Protein AF-A0A3M1M663-F1 (afdb_monomer)

pLDDT: mean 88.61, std 13.78, range [48.44, 98.69]

Mean predicted aligned error: 4.99 Å

Secondary structure (DSSP, 8-state):
--HHHHHHHHHHHHHHHHHHHHHHHHTT-HHHHHHHHHHHHHHHHHHHHHHTTPPPPS-S--GGGGT--

Nearest PDB structures (foldseek):
  6tz5-assembly1_AA  TM=9.712E-01  e=1.079E+00  Homo sapiens
  9eom-assembly1_A-2  TM=9.684E-01  e=2.845E+00  Synechocystis sp. PCC 6803
  9eom-assembly1_A-4  TM=9.684E-01  e=2.845E+00  Synechocystis sp. PCC 6803
  9eom-assembly1_A-6  TM=9.684E-01  e=2.845E+00  Synechocystis sp. PCC 6803
  9eom-assembly1_A-8  TM=9.684E-01  e=2.845E+00  Synechocystis sp. PCC 6803

Foldseek 3Di:
DALQVLLVVLQVVLVVLVVVLVVCVVVVVNVSNVVSVQSSVVSNVSSVCSVVVHHQDPDPDSVVVVVVD

Radius of gyration: 13.14 Å; Cα contacts (8 Å, |Δi|>4): 65; chains: 1; bounding box: 25×25×36 Å

Solvent-accessible surface area (backbone atoms only — not comparable to full-atom values): 3796 Å² total; per-residue (Å²): 132,52,48,59,59,50,16,51,53,28,44,53,52,23,55,57,40,46,56,50,20,53,52,25,48,78,69,69,39,53,72,57,17,52,56,37,46,53,52,26,51,52,28,45,49,49,16,53,37,17,64,75,70,41,83,75,71,100,57,95,70,63,71,61,70,66,73,82,113

Structure (mmCIF, N/CA/C/O backbone):
data_AF-A0A3M1M663-F1
#
_entry.id   AF-A0A3M1M663-F1
#
loop_
_atom_site.group_PDB
_atom_site.id
_atom_site.type_symbol
_atom_site.label_atom_id
_atom_site.label_alt_id
_atom_site.label_comp_id
_atom_site.label_asym_id
_atom_site.label_entity_id
_atom_site.label_seq_id
_atom_site.pdbx_PDB_ins_code
_atom_site.Cartn_x
_atom_site.Cartn_y
_atom_site.Cartn_z
_atom_site.occupancy
_atom_site.B_iso_or_equiv
_atom_site.auth_seq_id
_atom_site.auth_comp_id
_atom_site.auth_asym_id
_atom_site.auth_atom_id
_atom_site.pdbx_PDB_model_num
ATOM 1 N N . MET A 1 1 ? -1.157 8.331 19.103 1.00 69.69 1 MET A N 1
ATOM 2 C CA . MET A 1 1 ? -1.834 8.456 17.801 1.00 69.69 1 MET A CA 1
ATOM 3 C C . MET A 1 1 ? -3.158 7.722 17.874 1.00 69.69 1 MET A C 1
ATOM 5 O O . MET A 1 1 ? -3.189 6.625 18.421 1.00 69.69 1 MET A O 1
ATOM 9 N N . THR A 1 2 ? -4.236 8.322 17.383 1.00 89.81 2 THR A N 1
ATOM 10 C CA . THR A 1 2 ? -5.551 7.686 17.257 1.00 89.81 2 THR A CA 1
ATOM 11 C C . THR A 1 2 ? -5.570 6.720 16.069 1.00 89.81 2 THR A C 1
ATOM 13 O O . THR A 1 2 ? -4.729 6.790 15.171 1.00 89.81 2 THR A O 1
ATOM 16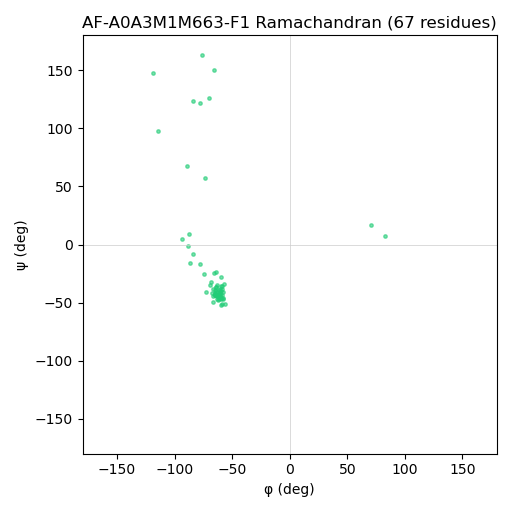 N N . ASN A 1 3 ? -6.554 5.821 16.0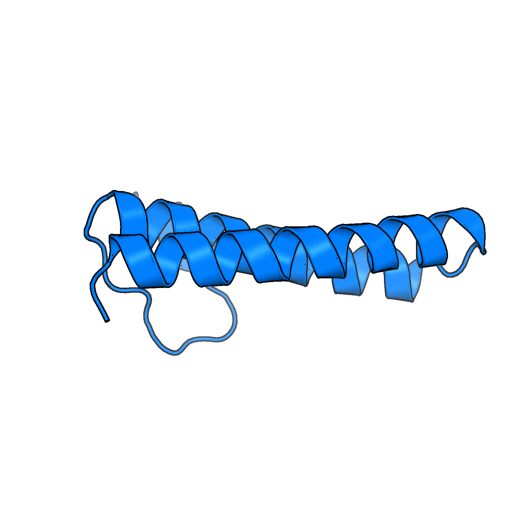34 1.00 88.75 3 ASN A N 1
ATOM 17 C CA . ASN A 1 3 ? -6.780 4.944 14.884 1.00 88.75 3 ASN A CA 1
ATOM 18 C C . ASN A 1 3 ? -7.001 5.731 13.576 1.00 88.75 3 ASN A C 1
ATOM 20 O O . ASN A 1 3 ? -6.536 5.305 12.522 1.00 88.75 3 ASN A O 1
ATOM 24 N N . HIS A 1 4 ? -7.627 6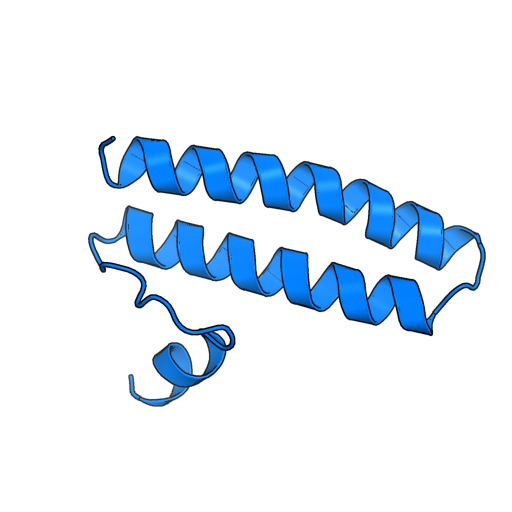.908 13.657 1.00 92.25 4 HIS A N 1
ATOM 25 C CA . HIS A 1 4 ? -7.808 7.801 12.514 1.00 92.25 4 HIS A CA 1
ATOM 26 C C . HIS A 1 4 ? -6.470 8.364 12.011 1.00 92.25 4 HIS A C 1
ATOM 28 O O . HIS A 1 4 ? -6.159 8.244 10.831 1.00 92.25 4 HIS A O 1
ATOM 34 N N . GLU A 1 5 ? -5.640 8.900 12.910 1.00 94.06 5 GLU A N 1
ATOM 35 C CA . GLU A 1 5 ? -4.316 9.446 12.562 1.00 94.06 5 GLU A CA 1
ATOM 36 C C . GLU A 1 5 ? -3.399 8.369 11.955 1.00 94.06 5 GLU A C 1
ATOM 38 O O . GLU A 1 5 ? -2.653 8.620 11.008 1.00 94.06 5 GLU A O 1
ATOM 43 N N . MET A 1 6 ? -3.463 7.139 12.479 1.00 93.12 6 MET A N 1
ATOM 44 C CA . MET A 1 6 ? -2.727 5.999 11.923 1.00 93.12 6 MET A CA 1
ATOM 45 C C . MET A 1 6 ? -3.218 5.638 10.518 1.00 93.12 6 MET A C 1
ATOM 47 O O . MET A 1 6 ? -2.401 5.386 9.634 1.00 93.12 6 MET A O 1
ATOM 51 N N . ALA A 1 7 ? -4.534 5.625 10.297 1.00 94.81 7 ALA A N 1
ATOM 52 C CA . ALA A 1 7 ? -5.101 5.345 8.985 1.00 94.81 7 ALA A CA 1
ATOM 53 C C . ALA A 1 7 ? -4.705 6.396 7.943 1.00 94.81 7 ALA A C 1
ATOM 55 O O . ALA A 1 7 ? -4.302 6.042 6.836 1.00 94.81 7 ALA A O 1
ATOM 56 N N . GLU A 1 8 ? -4.760 7.679 8.303 1.00 96.44 8 GLU A N 1
ATOM 57 C CA . GLU A 1 8 ? -4.316 8.770 7.433 1.00 96.44 8 GLU A CA 1
ATOM 58 C C . GLU A 1 8 ? -2.833 8.648 7.085 1.00 96.44 8 GLU A C 1
ATOM 60 O O . GLU A 1 8 ? -2.465 8.788 5.919 1.00 96.44 8 GLU A O 1
ATOM 65 N N . SER A 1 9 ? -1.990 8.313 8.066 1.00 96.44 9 SER A N 1
ATOM 66 C CA . SER A 1 9 ? -0.560 8.076 7.844 1.00 96.44 9 SER A CA 1
ATOM 67 C C . SER A 1 9 ? -0.306 6.926 6.865 1.00 96.44 9 SER A C 1
ATOM 69 O O . SER A 1 9 ? 0.503 7.063 5.943 1.00 96.44 9 SER A O 1
ATOM 71 N N . TYR A 1 10 ? -1.022 5.806 7.004 1.00 95.81 10 TYR A N 1
ATOM 72 C CA . TYR A 1 10 ? -0.908 4.686 6.068 1.00 95.81 10 TYR A CA 1
ATOM 73 C C . TYR A 1 10 ? -1.385 5.049 4.659 1.00 95.81 10 TYR A C 1
ATOM 75 O O . TYR A 1 10 ? -0.711 4.708 3.689 1.00 95.81 10 TYR A O 1
ATOM 83 N N . LEU A 1 11 ? -2.497 5.780 4.521 1.00 97.62 11 LEU A N 1
ATOM 84 C CA . LEU A 1 11 ? -2.993 6.226 3.214 1.00 97.62 11 LEU A CA 1
ATOM 85 C C . LEU A 1 11 ? -2.052 7.230 2.547 1.00 97.62 11 LEU A C 1
ATOM 87 O O . LEU A 1 11 ? -1.875 7.180 1.331 1.00 97.62 11 LEU A O 1
ATOM 91 N N . ALA A 1 12 ? -1.447 8.136 3.317 1.00 98.25 12 ALA A N 1
ATOM 92 C CA . ALA A 1 12 ? -0.450 9.066 2.801 1.00 98.25 12 ALA A CA 1
ATOM 93 C C . ALA A 1 12 ? 0.763 8.310 2.238 1.00 98.25 12 ALA A C 1
ATOM 95 O O . ALA A 1 12 ? 1.161 8.548 1.101 1.00 98.25 12 ALA A O 1
ATOM 96 N N . GLN A 1 13 ? 1.283 7.330 2.982 1.00 98.12 13 GLN A N 1
ATOM 97 C CA . GLN A 1 13 ? 2.380 6.479 2.514 1.00 98.12 13 GLN A CA 1
ATOM 98 C C . GLN A 1 13 ? 1.989 5.649 1.282 1.00 98.12 13 GLN A C 1
ATOM 100 O O . GLN A 1 13 ? 2.746 5.590 0.317 1.00 98.12 13 GLN A O 1
ATOM 105 N N . ALA A 1 14 ? 0.788 5.062 1.265 1.00 98.25 14 ALA A N 1
ATOM 106 C CA . ALA A 1 14 ? 0.295 4.293 0.123 1.00 98.25 14 ALA A CA 1
ATOM 107 C C . ALA A 1 14 ? 0.241 5.136 -1.165 1.00 98.25 14 ALA A C 1
ATOM 109 O O . ALA A 1 14 ? 0.591 4.645 -2.238 1.00 98.25 14 ALA A O 1
ATOM 110 N N . LYS A 1 15 ? -0.149 6.416 -1.064 1.00 98.50 15 LYS A N 1
ATOM 111 C CA . LYS A 1 15 ? -0.163 7.350 -2.202 1.00 98.50 15 LYS A CA 1
ATOM 112 C C . LYS A 1 15 ? 1.239 7.627 -2.742 1.00 98.50 15 LYS A C 1
ATOM 114 O O . LYS A 1 15 ? 1.419 7.595 -3.955 1.00 98.50 15 LYS A O 1
ATOM 119 N N . GLU A 1 16 ? 2.225 7.842 -1.874 1.00 98.62 16 GLU A N 1
ATOM 120 C CA . GLU A 1 16 ? 3.615 8.048 -2.307 1.00 98.62 16 GLU A CA 1
ATOM 121 C C . GLU A 1 16 ? 4.171 6.815 -3.030 1.00 98.62 16 GLU A C 1
ATOM 123 O O . GLU A 1 16 ? 4.758 6.919 -4.108 1.00 98.62 16 GLU A O 1
ATOM 128 N N . ILE A 1 17 ? 3.912 5.619 -2.497 1.00 98.44 17 ILE A N 1
ATOM 129 C CA . ILE A 1 17 ? 4.383 4.372 -3.111 1.00 98.44 17 ILE A CA 1
ATOM 130 C C . ILE A 1 17 ? 3.667 4.107 -4.440 1.00 98.44 17 ILE A C 1
ATOM 132 O O . ILE A 1 17 ? 4.280 3.591 -5.376 1.00 98.44 17 ILE A O 1
ATOM 136 N N . LEU A 1 18 ? 2.403 4.511 -4.587 1.00 98.56 18 LEU A N 1
ATOM 137 C CA . LEU A 1 18 ? 1.690 4.401 -5.860 1.00 98.56 18 LEU A CA 1
ATOM 138 C C . LEU A 1 18 ? 2.392 5.190 -6.981 1.00 98.56 18 LEU A C 1
ATOM 140 O O . LEU A 1 18 ? 2.489 4.698 -8.107 1.00 98.56 18 LEU A O 1
ATOM 144 N N . LEU A 1 19 ? 2.983 6.350 -6.674 1.00 98.62 19 LEU A N 1
ATOM 145 C CA . LEU A 1 19 ? 3.803 7.093 -7.638 1.00 98.62 19 LEU A CA 1
ATOM 146 C C . LEU A 1 19 ? 5.049 6.296 -8.067 1.00 98.62 19 LEU A C 1
ATOM 148 O O . LEU A 1 19 ? 5.472 6.373 -9.228 1.00 98.62 19 LEU A O 1
ATOM 152 N N . GLU A 1 20 ? 5.639 5.506 -7.163 1.00 98.50 20 GLU A N 1
ATOM 153 C CA . GLU A 1 20 ? 6.735 4.588 -7.497 1.00 98.50 20 GLU A CA 1
ATOM 154 C C . GLU A 1 20 ? 6.270 3.439 -8.395 1.00 98.50 20 GLU A C 1
ATOM 156 O O . GLU A 1 20 ? 6.969 3.113 -9.359 1.00 98.50 20 GLU A O 1
ATOM 161 N N . VAL A 1 21 ? 5.093 2.860 -8.123 1.00 98.69 21 VAL A N 1
ATOM 162 C CA . VAL A 1 21 ? 4.478 1.813 -8.960 1.00 98.69 21 VAL A CA 1
ATOM 163 C C . VAL A 1 21 ? 4.323 2.319 -10.386 1.00 98.69 21 VAL A C 1
ATOM 165 O O . VAL A 1 21 ? 4.802 1.682 -11.325 1.00 98.69 21 VAL A O 1
ATOM 168 N N . GLU A 1 22 ? 3.722 3.495 -10.556 1.00 98.56 22 GLU A N 1
ATOM 169 C CA . GLU A 1 22 ? 3.529 4.091 -11.872 1.00 98.56 22 GLU A CA 1
ATOM 170 C C . GLU A 1 22 ? 4.855 4.358 -12.591 1.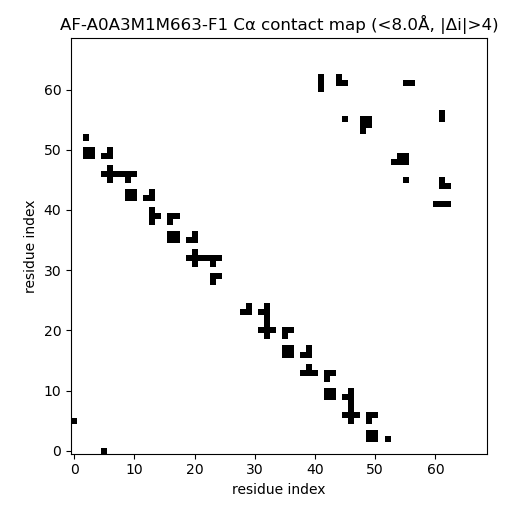00 98.56 22 GLU A C 1
ATOM 172 O O . GLU A 1 22 ? 4.986 4.122 -13.795 1.00 98.56 22 GLU A O 1
ATOM 177 N N . ARG A 1 23 ? 5.866 4.849 -11.865 1.00 98.62 23 ARG A N 1
ATOM 178 C CA . ARG A 1 23 ? 7.196 5.105 -12.428 1.00 98.62 23 ARG A CA 1
ATOM 179 C C . ARG A 1 23 ? 7.876 3.808 -12.862 1.00 98.62 23 ARG A C 1
ATOM 181 O O . ARG A 1 23 ? 8.477 3.781 -13.935 1.00 98.62 23 ARG A O 1
ATOM 188 N N . ALA A 1 24 ? 7.797 2.751 -12.056 1.00 98.50 24 ALA A N 1
ATOM 189 C CA . ALA A 1 24 ? 8.354 1.441 -12.380 1.00 98.50 24 ALA A CA 1
ATOM 190 C C . ALA A 1 24 ? 7.639 0.813 -13.585 1.00 98.50 24 ALA A C 1
ATOM 192 O O . ALA A 1 24 ? 8.305 0.327 -14.500 1.00 98.50 24 ALA A O 1
ATOM 193 N N . TYR A 1 25 ? 6.307 0.915 -13.627 1.00 98.44 25 TYR A N 1
ATOM 194 C CA . TYR A 1 25 ? 5.477 0.455 -14.738 1.00 98.44 25 TYR A CA 1
ATOM 195 C C . TYR A 1 25 ? 5.847 1.168 -16.045 1.00 98.44 25 TYR A C 1
ATOM 197 O O . TYR A 1 25 ? 6.190 0.518 -17.029 1.00 98.44 25 TYR A O 1
ATOM 205 N N . ARG A 1 26 ? 5.895 2.509 -16.048 1.00 98.56 26 ARG A N 1
ATOM 206 C CA . ARG A 1 26 ? 6.281 3.296 -17.237 1.00 98.56 26 ARG A CA 1
ATOM 207 C C . ARG A 1 26 ? 7.693 2.981 -17.744 1.00 98.56 26 ARG A C 1
ATOM 209 O O . ARG A 1 26 ? 7.959 3.139 -18.929 1.00 98.56 26 ARG A O 1
ATOM 216 N N . ARG A 1 27 ? 8.60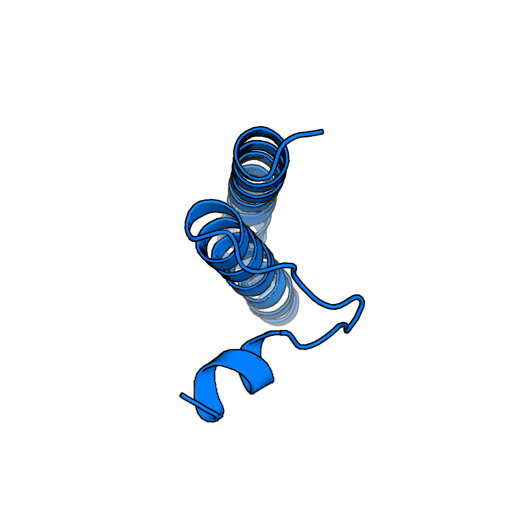0 2.543 -16.866 1.00 98.44 27 ARG A N 1
ATOM 217 C CA . ARG A 1 27 ? 9.982 2.160 -17.211 1.00 98.44 27 ARG A CA 1
ATOM 218 C C . ARG A 1 27 ? 10.137 0.692 -17.625 1.00 98.44 27 ARG A C 1
ATOM 220 O O . ARG A 1 27 ? 11.257 0.276 -17.903 1.00 98.44 27 ARG A O 1
ATOM 227 N N . GLY A 1 28 ? 9.061 -0.095 -17.622 1.00 98.38 28 GLY A N 1
ATOM 228 C CA . GLY A 1 28 ? 9.106 -1.528 -17.920 1.00 98.38 28 GLY A CA 1
ATOM 229 C C . GLY A 1 28 ? 9.782 -2.380 -16.841 1.00 98.38 28 GLY A C 1
ATOM 230 O O . GLY A 1 28 ? 10.162 -3.520 -17.098 1.00 98.38 28 GLY A O 1
ATOM 231 N N . VAL A 1 29 ? 9.944 -1.853 -15.623 1.00 98.38 29 VAL A N 1
ATOM 232 C CA . VAL A 1 29 ? 10.546 -2.576 -14.491 1.00 98.38 29 VAL A CA 1
ATOM 233 C C . VAL A 1 29 ? 9.438 -3.315 -13.736 1.00 98.38 29 VAL A C 1
ATOM 235 O O . VAL A 1 29 ? 9.058 -2.956 -12.619 1.00 98.38 29 VAL A O 1
ATOM 238 N N . TRP A 1 30 ? 8.859 -4.324 -14.388 1.00 97.00 30 TRP A N 1
ATOM 239 C CA . TRP A 1 30 ? 7.615 -4.971 -13.955 1.00 97.00 30 TRP A CA 1
ATOM 240 C C . TRP A 1 30 ? 7.713 -5.640 -12.581 1.00 97.00 30 TRP A C 1
ATOM 242 O O . TRP A 1 30 ? 6.795 -5.529 -11.772 1.00 97.00 30 TRP A O 1
ATOM 252 N N . ASN A 1 31 ? 8.842 -6.285 -12.282 1.00 97.12 31 ASN A N 1
ATOM 253 C CA . ASN A 1 31 ? 9.089 -6.921 -10.986 1.00 97.12 31 ASN A CA 1
ATOM 254 C C . ASN A 1 31 ? 9.030 -5.913 -9.826 1.00 97.12 31 ASN A C 1
ATOM 256 O O . ASN A 1 31 ? 8.476 -6.215 -8.770 1.00 97.12 31 ASN A O 1
ATOM 260 N N . LEU A 1 32 ? 9.567 -4.707 -10.027 1.00 97.31 32 LEU A N 1
ATOM 261 C CA . LEU A 1 32 ? 9.506 -3.641 -9.032 1.00 97.31 32 LEU A CA 1
ATOM 262 C C . LEU A 1 32 ? 8.096 -3.056 -8.928 1.00 97.31 32 LEU A C 1
ATOM 264 O O . LEU A 1 32 ? 7.626 -2.824 -7.818 1.00 97.31 32 LEU A O 1
ATOM 268 N N . ALA A 1 33 ? 7.412 -2.866 -10.061 1.00 98.38 33 ALA A N 1
ATOM 269 C CA . ALA A 1 33 ? 6.036 -2.375 -10.080 1.00 98.38 33 ALA A CA 1
ATOM 270 C C . ALA A 1 33 ? 5.103 -3.288 -9.266 1.00 98.38 33 ALA A C 1
ATOM 272 O O . ALA A 1 33 ? 4.370 -2.799 -8.411 1.00 98.38 33 ALA A O 1
ATOM 273 N N . VAL A 1 34 ? 5.193 -4.610 -9.460 1.00 97.50 34 VAL A N 1
ATOM 274 C CA . VAL A 1 34 ? 4.403 -5.592 -8.697 1.00 97.50 34 VAL A CA 1
ATOM 275 C C . VAL A 1 34 ? 4.744 -5.543 -7.208 1.00 97.50 34 VAL A C 1
ATOM 277 O O . VAL A 1 34 ? 3.839 -5.474 -6.382 1.00 97.50 34 VAL A O 1
ATOM 280 N N . ARG A 1 35 ? 6.034 -5.523 -6.850 1.00 96.50 35 ARG A N 1
ATOM 281 C CA . ARG A 1 35 ? 6.459 -5.482 -5.442 1.00 96.50 35 ARG A CA 1
ATOM 282 C C . ARG A 1 35 ? 5.949 -4.238 -4.717 1.00 96.50 35 ARG A C 1
ATOM 284 O O . ARG A 1 35 ? 5.461 -4.336 -3.600 1.00 96.50 35 ARG A O 1
ATOM 291 N N . ARG A 1 36 ? 6.033 -3.070 -5.357 1.00 97.56 36 ARG A N 1
ATOM 292 C CA . ARG A 1 36 ? 5.516 -1.822 -4.785 1.00 97.56 36 ARG A CA 1
ATOM 293 C C . ARG A 1 36 ? 3.992 -1.800 -4.726 1.00 97.56 36 ARG A C 1
ATOM 295 O O . ARG A 1 36 ? 3.438 -1.296 -3.759 1.00 97.56 36 ARG A O 1
ATOM 302 N N . ALA A 1 37 ? 3.309 -2.400 -5.699 1.00 97.56 37 ALA A N 1
ATOM 303 C CA . ALA A 1 37 ? 1.853 -2.501 -5.676 1.00 97.56 37 ALA A CA 1
ATOM 304 C C . ALA A 1 37 ? 1.355 -3.346 -4.491 1.00 97.56 37 ALA A C 1
ATOM 306 O O . ALA A 1 37 ? 0.346 -2.997 -3.883 1.00 97.56 37 ALA A O 1
ATOM 307 N N . GLN A 1 38 ? 2.078 -4.410 -4.120 1.00 95.81 38 GLN A N 1
ATOM 308 C CA . GLN A 1 38 ? 1.774 -5.191 -2.914 1.00 95.81 38 GLN A CA 1
ATOM 309 C C . GLN A 1 38 ? 1.825 -4.319 -1.652 1.00 95.81 38 GLN A C 1
ATOM 311 O O . GLN A 1 38 ? 0.910 -4.370 -0.838 1.00 95.81 38 GLN A O 1
ATOM 316 N N . GLU A 1 39 ? 2.841 -3.464 -1.535 1.00 95.75 39 GLU A N 1
ATOM 317 C CA . GLU A 1 39 ? 3.008 -2.541 -0.407 1.00 95.75 39 GLU A CA 1
ATOM 318 C C . GLU A 1 39 ? 1.885 -1.485 -0.345 1.00 95.75 39 GLU A C 1
ATOM 320 O O . GLU A 1 39 ? 1.359 -1.198 0.731 1.00 95.75 39 GLU A O 1
ATOM 325 N N . VAL A 1 40 ? 1.436 -0.967 -1.499 1.00 97.75 40 VAL A N 1
ATOM 326 C CA . VAL A 1 40 ? 0.262 -0.070 -1.583 1.00 97.75 40 VAL A CA 1
ATOM 327 C C . VAL A 1 40 ? -1.001 -0.759 -1.060 1.00 97.75 40 VAL A C 1
ATOM 329 O O . VAL A 1 40 ? -1.749 -0.165 -0.277 1.00 97.75 40 VAL A O 1
ATOM 332 N N . VAL A 1 41 ? -1.253 -2.002 -1.483 1.00 95.75 41 VAL A N 1
ATOM 333 C CA . VAL A 1 41 ? -2.415 -2.786 -1.032 1.00 95.75 41 VAL A CA 1
ATOM 334 C C . VAL A 1 41 ? -2.337 -3.053 0.469 1.00 95.75 41 VAL A C 1
ATOM 336 O O . VAL A 1 41 ? -3.325 -2.848 1.173 1.00 95.75 41 VAL A O 1
ATOM 339 N N . GLU A 1 42 ? -1.165 -3.442 0.972 1.00 93.88 42 GLU A N 1
ATOM 340 C CA . GLU A 1 42 ? -0.937 -3.706 2.391 1.00 93.88 42 GLU A CA 1
ATOM 341 C C . GLU A 1 42 ? -1.240 -2.468 3.247 1.00 93.88 42 GLU A C 1
ATOM 343 O O . GLU A 1 42 ? -2.038 -2.540 4.181 1.00 93.88 42 GLU A O 1
ATOM 348 N N . LEU A 1 43 ? -0.675 -1.306 2.906 1.00 95.06 43 LEU A N 1
ATOM 349 C CA . LEU A 1 43 ? -0.919 -0.057 3.633 1.00 95.06 43 LEU A CA 1
ATOM 350 C C . LEU A 1 43 ? -2.381 0.396 3.549 1.00 95.06 43 LEU A C 1
ATOM 352 O O . LEU A 1 43 ? -2.943 0.839 4.551 1.00 95.06 43 LEU A O 1
ATOM 356 N N . SER A 1 44 ? -3.017 0.249 2.384 1.00 95.94 44 SER A N 1
ATOM 357 C CA . SER A 1 44 ? -4.433 0.599 2.201 1.00 95.94 44 SER A CA 1
ATOM 358 C C . SER A 1 44 ? -5.341 -0.267 3.074 1.00 95.94 44 SER A C 1
ATOM 360 O O . SER A 1 44 ? -6.272 0.238 3.700 1.00 95.94 44 SER A O 1
ATOM 362 N N . LEU A 1 45 ? -5.036 -1.562 3.177 1.00 93.38 45 LEU A N 1
ATOM 363 C CA . LEU A 1 45 ? -5.753 -2.480 4.053 1.00 93.38 45 LEU A CA 1
ATOM 364 C C . LEU A 1 45 ? -5.530 -2.144 5.532 1.00 93.38 45 LEU A C 1
ATOM 366 O O . LEU A 1 45 ? -6.487 -2.079 6.303 1.00 93.38 45 LEU A O 1
ATOM 370 N N . LYS A 1 46 ? -4.285 -1.861 5.932 1.00 91.06 46 LYS A N 1
ATOM 371 C CA . LYS A 1 46 ? -3.971 -1.417 7.299 1.00 91.06 46 LYS A CA 1
ATOM 372 C C . LYS A 1 46 ? -4.734 -0.148 7.667 1.00 91.06 46 LYS A C 1
ATOM 374 O O . LYS A 1 46 ? -5.252 -0.053 8.778 1.00 91.06 46 LYS A O 1
ATOM 379 N N . ALA A 1 47 ? -4.847 0.801 6.740 1.00 94.38 47 ALA A N 1
ATOM 380 C CA . ALA A 1 47 ? -5.646 2.000 6.940 1.00 94.38 47 ALA A CA 1
ATOM 381 C C . ALA A 1 47 ? -7.132 1.679 7.132 1.00 94.38 47 ALA A C 1
ATOM 383 O O . ALA A 1 47 ? -7.731 2.158 8.091 1.00 94.38 47 ALA A O 1
ATOM 384 N N . ALA A 1 48 ? -7.712 0.841 6.267 1.00 94.00 48 ALA A N 1
ATOM 385 C CA . ALA A 1 48 ? -9.113 0.439 6.367 1.00 94.00 48 ALA A CA 1
ATOM 386 C C . ALA A 1 48 ? -9.425 -0.235 7.713 1.00 94.00 48 ALA A C 1
ATOM 388 O O . ALA A 1 48 ? -10.388 0.147 8.374 1.00 94.00 48 ALA A O 1
ATOM 389 N N . LEU A 1 49 ? -8.575 -1.168 8.158 1.00 91.06 49 LEU A N 1
ATOM 390 C CA . LEU A 1 49 ? -8.712 -1.836 9.457 1.00 91.06 49 LEU A CA 1
ATOM 391 C C . LEU A 1 49 ? -8.659 -0.833 10.617 1.00 91.06 49 LEU A C 1
ATOM 393 O O . LEU A 1 49 ? -9.526 -0.847 11.490 1.00 91.06 49 LEU A O 1
ATOM 397 N N . ARG A 1 50 ? -7.700 0.100 10.590 1.00 92.31 50 ARG A N 1
ATOM 398 C CA . ARG A 1 50 ? -7.608 1.155 11.606 1.00 92.31 50 ARG A CA 1
ATOM 399 C C . ARG A 1 50 ? -8.850 2.047 11.620 1.00 92.31 50 ARG A C 1
ATOM 401 O O . ARG A 1 50 ? -9.355 2.327 12.702 1.00 92.31 50 ARG A O 1
ATOM 408 N N . LEU A 1 51 ? -9.384 2.443 10.461 1.00 92.19 51 LEU A N 1
ATOM 409 C CA . LEU A 1 51 ? -10.599 3.269 10.379 1.00 92.19 51 LEU A CA 1
ATOM 410 C C . LEU A 1 51 ? -11.810 2.611 11.047 1.00 92.19 51 LEU A C 1
ATOM 412 O O . LEU A 1 51 ? -12.602 3.309 11.675 1.00 92.19 51 LEU A O 1
ATOM 416 N N . VAL A 1 52 ? -11.935 1.284 10.959 1.00 91.69 52 VAL A N 1
ATOM 417 C CA . VAL A 1 52 ? -13.020 0.528 11.610 1.00 91.69 52 VAL A CA 1
ATOM 418 C C . VAL A 1 52 ? -12.699 0.117 13.053 1.00 91.69 52 VAL A C 1
ATOM 420 O O . VAL A 1 52 ? -13.443 -0.644 13.662 1.00 91.69 52 VAL A O 1
ATOM 423 N N . GLY A 1 53 ? -11.604 0.626 13.625 1.00 88.19 53 GLY A N 1
ATOM 424 C CA . GLY A 1 53 ? -11.218 0.378 15.014 1.00 88.19 53 GLY A CA 1
ATOM 425 C C . GLY A 1 53 ? -10.476 -0.938 15.253 1.00 88.19 53 GLY A C 1
ATOM 426 O O . GLY A 1 53 ? -10.217 -1.275 16.406 1.00 88.19 53 GLY A O 1
ATOM 427 N N . VAL A 1 54 ? -10.104 -1.662 14.195 1.00 87.12 54 VAL A N 1
ATOM 428 C CA . VAL A 1 54 ? -9.343 -2.911 14.293 1.00 87.12 54 VAL A CA 1
ATOM 429 C C . VAL A 1 54 ? -7.855 -2.592 14.402 1.00 87.12 54 VAL A C 1
ATOM 431 O O . VAL A 1 54 ? -7.264 -1.920 13.549 1.00 87.12 54 VAL A O 1
ATOM 434 N N . GLU A 1 55 ? -7.223 -3.088 15.464 1.00 81.25 55 GLU A N 1
ATOM 435 C CA . GLU A 1 55 ? -5.774 -3.014 15.592 1.00 81.25 55 GLU A CA 1
ATOM 436 C C . GLU A 1 55 ? -5.103 -3.953 14.595 1.00 81.25 55 GLU A C 1
ATOM 438 O O . GLU A 1 55 ? -5.372 -5.150 14.534 1.00 81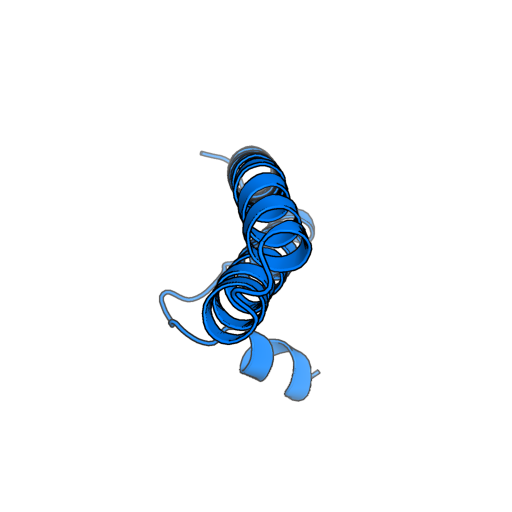.25 55 GLU A O 1
ATOM 443 N N . VAL A 1 56 ? -4.200 -3.387 13.802 1.00 77.62 56 VAL A N 1
ATOM 444 C CA . VAL A 1 56 ? -3.412 -4.147 12.836 1.00 77.62 56 VAL A CA 1
ATOM 445 C C . VAL A 1 56 ? -2.288 -4.877 13.582 1.00 77.62 56 VAL A C 1
ATOM 447 O O . VAL A 1 56 ? -1.457 -4.195 14.192 1.00 77.62 56 VAL A O 1
ATOM 450 N N . PRO A 1 57 ? -2.202 -6.217 13.510 1.00 70.31 57 PRO A N 1
ATOM 451 C CA . PRO A 1 57 ? -1.101 -6.961 14.108 1.00 70.31 57 PRO A CA 1
ATOM 452 C C . PRO A 1 57 ? 0.237 -6.639 13.424 1.00 70.31 57 PRO A C 1
ATOM 454 O O . PRO A 1 57 ? 0.294 -6.343 12.229 1.00 70.31 57 PRO A O 1
ATOM 457 N N . HIS A 1 58 ? 1.337 -6.728 14.177 1.00 65.12 58 HIS A N 1
ATOM 458 C CA . HIS A 1 58 ? 2.708 -6.552 13.678 1.00 65.12 58 HIS A CA 1
ATOM 459 C C . HIS A 1 58 ? 3.180 -7.762 12.846 1.00 65.12 58 HIS A C 1
ATOM 461 O O . HIS A 1 58 ? 4.184 -8.397 13.156 1.00 65.12 58 HIS A O 1
ATOM 467 N N . ILE A 1 59 ? 2.441 -8.100 11.791 1.00 63.25 59 ILE A N 1
ATOM 468 C CA . ILE A 1 59 ? 2.785 -9.148 10.827 1.00 63.25 59 ILE A CA 1
ATOM 469 C C . ILE A 1 59 ? 2.943 -8.537 9.432 1.00 63.25 59 ILE A C 1
ATOM 471 O O . ILE A 1 59 ? 2.300 -7.539 9.099 1.00 63.25 59 ILE A O 1
ATOM 475 N N . HIS A 1 60 ? 3.836 -9.122 8.632 1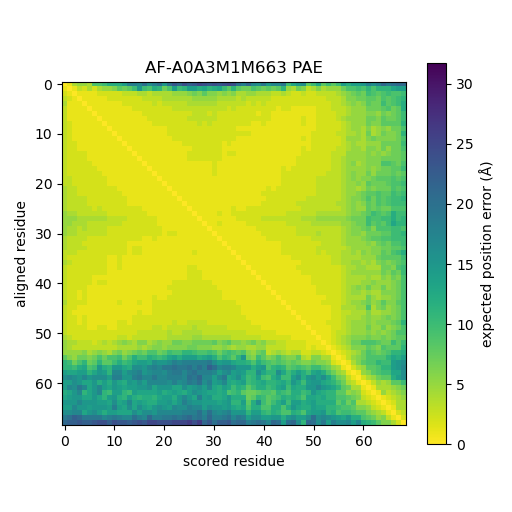.00 57.22 60 HIS A N 1
ATOM 476 C CA . HIS A 1 60 ? 4.158 -8.623 7.292 1.00 57.22 60 HIS A CA 1
ATOM 477 C C . HIS A 1 60 ? 3.069 -8.917 6.251 1.00 57.22 60 HIS A C 1
ATOM 479 O O . HIS A 1 60 ? 2.960 -8.175 5.289 1.00 57.22 60 HIS A O 1
ATOM 485 N N . ASP A 1 61 ? 2.251 -9.957 6.437 1.00 67.00 61 ASP A N 1
ATOM 486 C CA . ASP A 1 61 ? 1.124 -10.251 5.544 1.00 67.00 61 ASP A CA 1
ATOM 487 C C . ASP A 1 61 ? -0.198 -10.076 6.294 1.00 67.00 61 ASP A C 1
ATOM 489 O O . ASP A 1 61 ? -0.649 -10.953 7.030 1.00 67.00 61 ASP A O 1
ATOM 493 N N . VAL A 1 62 ? -0.816 -8.909 6.119 1.00 64.50 62 VAL A N 1
ATOM 494 C CA . VAL A 1 62 ? -2.148 -8.621 6.670 1.00 64.50 62 VAL A CA 1
ATOM 495 C C . VAL A 1 62 ? -3.282 -9.124 5.773 1.00 64.50 62 VAL A C 1
ATOM 497 O O . VAL A 1 62 ? -4.434 -9.107 6.196 1.00 64.50 62 VAL A O 1
ATOM 500 N N . GLY A 1 63 ? -2.987 -9.604 4.559 1.00 61.97 63 GLY A N 1
ATOM 501 C CA . GLY A 1 63 ? -3.992 -10.146 3.645 1.00 61.97 63 GLY A CA 1
ATOM 502 C C . GLY A 1 63 ? -4.640 -11.429 4.167 1.00 61.97 63 GLY A C 1
ATOM 503 O O . GLY A 1 63 ? -5.780 -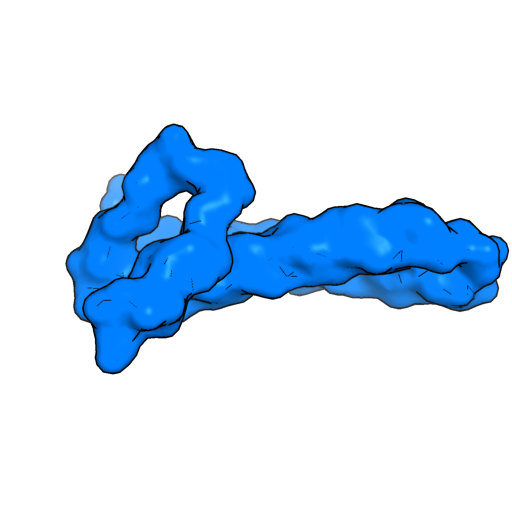11.726 3.821 1.00 61.97 63 GLY A O 1
ATOM 504 N N . VAL A 1 64 ? -3.951 -12.166 5.041 1.00 63.97 64 VAL A N 1
ATOM 505 C CA . VAL A 1 64 ? -4.502 -1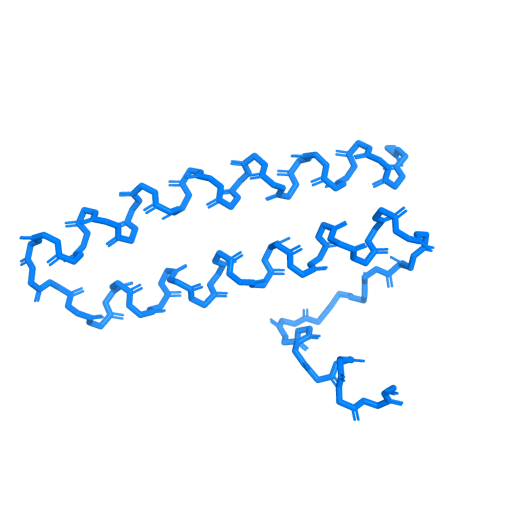3.352 5.717 1.00 63.97 64 VAL A CA 1
ATOM 506 C C . VAL A 1 64 ? -5.677 -12.987 6.627 1.00 63.97 64 VAL A C 1
ATOM 508 O O . VAL A 1 64 ? -6.665 -13.708 6.643 1.00 63.97 64 VAL A O 1
ATOM 511 N N . LEU A 1 65 ? -5.634 -11.827 7.291 1.00 64.38 65 LEU A N 1
ATOM 512 C CA . LEU A 1 65 ? -6.692 -11.389 8.212 1.00 64.38 65 LEU A CA 1
ATOM 513 C C . LEU A 1 65 ? -8.034 -11.152 7.509 1.00 64.38 65 LEU A C 1
ATOM 515 O O . LEU A 1 65 ? -9.080 -11.212 8.144 1.00 64.38 65 LEU A O 1
ATOM 519 N N . LEU A 1 66 ? -8.010 -10.882 6.200 1.00 63.72 66 LEU A N 1
ATOM 520 C CA . LEU A 1 66 ? -9.219 -10.735 5.392 1.00 63.72 66 LEU A CA 1
ATOM 521 C C . LEU A 1 66 ? -9.867 -12.069 5.008 1.00 63.72 66 LEU A C 1
ATOM 523 O O . LEU A 1 66 ? -10.999 -12.057 4.547 1.00 63.72 66 LEU A O 1
ATOM 527 N N . LYS A 1 67 ? -9.158 -13.199 5.112 1.00 63.69 67 LYS A N 1
ATOM 528 C CA . LYS A 1 67 ? -9.686 -14.514 4.708 1.00 63.69 67 LYS A CA 1
ATOM 529 C C . LYS A 1 67 ? -10.471 -15.215 5.818 1.00 63.69 67 LYS A C 1
ATOM 531 O O . LYS A 1 67 ? -11.198 -16.156 5.518 1.00 63.69 67 LYS A O 1
ATOM 536 N N . ASP A 1 68 ? -10.321 -14.759 7.059 1.00 56.50 68 ASP A N 1
ATOM 537 C CA . ASP A 1 68 ? -10.932 -15.366 8.248 1.00 56.50 68 ASP A CA 1
ATOM 538 C C . ASP A 1 68 ? -12.291 -14.729 8.631 1.00 56.50 68 ASP A C 1
ATOM 540 O O . ASP A 1 68 ? -12.882 -15.094 9.651 1.00 56.50 68 ASP A O 1
ATOM 544 N N . HIS A 1 69 ? -12.805 -13.800 7.814 1.00 48.44 69 HIS A N 1
ATOM 545 C CA . HIS A 1 69 ? -14.083 -13.095 7.980 1.00 48.44 69 HIS A CA 1
ATOM 546 C C . HIS A 1 69 ? -14.885 -13.082 6.675 1.00 48.44 69 HIS A C 1
ATOM 548 O O . HIS A 1 69 ? -16.133 -13.088 6.772 1.00 48.44 69 HIS A O 1
#

Sequence (69 aa):
MTNHEMAESYLAQAKEILLEVERAYRRGVWNLAVRRAQEVVELSLKAALRLVGVEVPHIHDVGVLLKDH